Protein AF-A0A226M9B1-F1 (afdb_monomer_lite)

Radius of gyration: 16.42 Å; chains: 1; bounding box: 38×34×48 Å

Foldseek 3Di:
DPDDLVVLVVVVVDDLVVVPADLVQAQALLSVQDDSVLSNVFSSDADPVRQGPCQFQVQRSVDRQDPPDHHLRGDDPDPCSCVSSVSRVQSSCCVVVVRQHPPDDDDDDPPPVPPD

pLDDT: mean 94.46, std 9.02, range [43.66, 98.88]

Organism: Callipepla squamata (NCBI:txid9009)

Sequence (116 aa):
MPFSSTHNKHKLKFSAEEEFPDLSKHNNHMAKVLTPELYKRLRDKETPSGFTLDDVIQTGVDNPGHPFIMTVGCVAGDEESYEVFKDLFDPVIQDRHGGYKPTDKHRTDLNHENLK

Structure (mmCIF, N/CA/C/O backbone):
data_AF-A0A226M9B1-F1
#
_entry.id   AF-A0A226M9B1-F1
#
loop_
_atom_site.group_PDB
_atom_site.id
_atom_site.type_symbol
_atom_site.label_atom_id
_atom_site.label_alt_id
_atom_site.label_comp_id
_atom_site.label_asym_id
_atom_site.label_entity_id
_atom_site.label_seq_id
_atom_site.pdbx_PDB_ins_code
_atom_site.Cartn_x
_atom_site.Cartn_y
_atom_site.Cartn_z
_atom_site.occupancy
_atom_site.B_iso_or_equiv
_atom_site.auth_seq_id
_atom_site.auth_comp_id
_atom_site.auth_asym_id
_atom_site.auth_atom_id
_atom_site.pdbx_PDB_model_num
ATOM 1 N N . MET A 1 1 ? 3.443 21.464 8.336 1.00 43.66 1 MET A N 1
ATOM 2 C CA . MET A 1 1 ? 2.074 21.895 7.967 1.00 43.66 1 MET A CA 1
ATOM 3 C C . MET A 1 1 ? 1.138 21.468 9.098 1.00 43.66 1 MET A C 1
ATOM 5 O O . MET A 1 1 ? 1.202 20.302 9.451 1.00 43.66 1 MET A O 1
ATOM 9 N N . PRO A 1 2 ? 0.355 22.355 9.743 1.00 50.56 2 PRO A N 1
ATOM 10 C CA . PRO A 1 2 ? -0.362 22.047 10.985 1.00 50.56 2 PRO A CA 1
ATOM 11 C C . PRO A 1 2 ? -1.780 21.509 10.725 1.00 50.56 2 PRO A C 1
ATOM 13 O O . PRO A 1 2 ? -2.744 21.986 11.319 1.00 50.56 2 PRO A O 1
ATOM 16 N N . PHE A 1 3 ? -1.933 20.535 9.830 1.00 61.94 3 PHE A N 1
ATOM 17 C CA . PHE A 1 3 ? -3.194 19.805 9.713 1.00 61.94 3 PHE A CA 1
ATOM 18 C C . PHE A 1 3 ? -3.028 18.492 10.473 1.00 61.94 3 PHE A C 1
ATOM 20 O O . PHE A 1 3 ? -2.277 17.619 10.063 1.00 61.94 3 PHE A O 1
ATOM 27 N N . SER A 1 4 ? -3.656 18.398 11.646 1.00 65.94 4 SER A N 1
ATOM 28 C CA . SER A 1 4 ? -3.679 17.162 12.436 1.00 65.94 4 SER A CA 1
ATOM 29 C C . SER A 1 4 ? -4.446 16.088 11.665 1.00 65.94 4 SER A C 1
ATOM 31 O O . SER A 1 4 ? -5.548 16.369 11.186 1.00 65.94 4 SER A O 1
ATOM 33 N N . SER A 1 5 ? -3.931 14.854 11.640 1.00 73.12 5 SER A N 1
ATOM 34 C CA . SER A 1 5 ? -4.60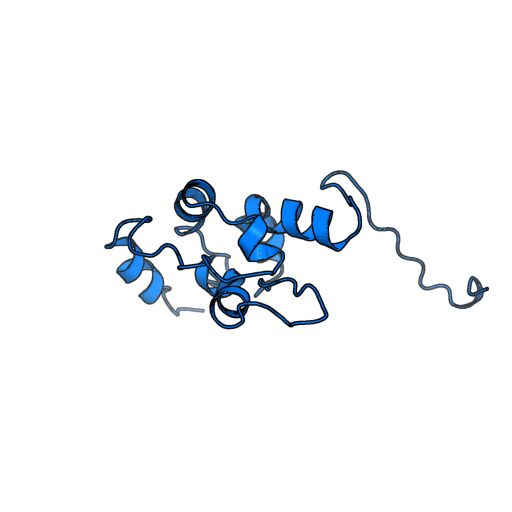0 13.625 11.169 1.00 73.12 5 SER A CA 1
ATOM 35 C C . SER A 1 5 ? -5.774 13.225 12.077 1.00 73.12 5 SER A C 1
ATOM 37 O O . SER A 1 5 ? -5.908 12.095 12.544 1.00 73.12 5 SER A O 1
ATOM 39 N N . THR A 1 6 ? -6.630 14.190 12.414 1.00 70.31 6 THR A N 1
ATOM 40 C CA . THR A 1 6 ? -7.743 14.042 13.353 1.00 70.31 6 THR A CA 1
ATOM 41 C C . THR A 1 6 ? -8.710 12.964 12.882 1.00 70.31 6 THR A C 1
ATOM 43 O O . THR A 1 6 ? -9.232 12.226 13.709 1.00 70.31 6 THR A O 1
ATOM 46 N N . HIS A 1 7 ? -8.887 12.810 11.567 1.00 77.12 7 HIS A N 1
ATOM 47 C CA . HIS A 1 7 ? -9.716 11.757 10.986 1.00 77.12 7 HIS A CA 1
ATOM 48 C C . HIS A 1 7 ? -9.210 10.352 11.370 1.00 77.12 7 HIS A C 1
ATOM 50 O O . HIS A 1 7 ? -10.012 9.547 11.841 1.00 77.12 7 HIS A O 1
ATOM 56 N N . ASN A 1 8 ? -7.898 10.083 11.305 1.00 82.56 8 ASN A N 1
ATOM 57 C CA . ASN A 1 8 ? -7.349 8.786 11.716 1.00 82.56 8 ASN A CA 1
ATOM 58 C C . ASN A 1 8 ? -7.527 8.553 13.229 1.00 82.56 8 ASN A C 1
ATOM 60 O O . ASN A 1 8 ? -7.963 7.492 13.670 1.00 82.56 8 ASN A O 1
ATOM 64 N N . LYS A 1 9 ? -7.347 9.597 14.051 1.00 83.25 9 LYS A N 1
ATOM 65 C CA . LYS A 1 9 ? -7.592 9.521 15.508 1.00 83.25 9 LYS A CA 1
ATOM 66 C C . LYS A 1 9 ? -9.030 9.124 15.864 1.00 83.25 9 LYS A C 1
ATOM 68 O O . LYS A 1 9 ? -9.254 8.552 16.930 1.00 83.25 9 LYS A O 1
ATOM 73 N N . HIS A 1 10 ? -10.010 9.445 15.018 1.00 88.25 10 HIS A N 1
ATOM 74 C CA . HIS A 1 10 ? -11.387 8.988 15.206 1.00 88.25 10 HIS A CA 1
ATOM 75 C C . HIS A 1 10 ? -11.571 7.524 14.797 1.00 88.25 10 HIS A C 1
ATOM 77 O O . HIS A 1 10 ? -12.222 6.796 15.542 1.00 88.25 10 HIS A O 1
ATOM 83 N N . LYS A 1 11 ? -10.959 7.081 13.692 1.00 89.06 11 LYS A N 1
ATOM 84 C CA . LYS A 1 11 ? -10.994 5.677 13.241 1.00 89.06 11 LYS A CA 1
ATOM 85 C C . LYS A 1 11 ? -10.365 4.715 14.248 1.00 89.06 11 LYS A C 1
ATOM 87 O O . LYS A 1 11 ? -10.874 3.622 14.473 1.00 89.06 11 LYS A O 1
ATOM 92 N N . LEU A 1 12 ? -9.311 5.149 14.941 1.00 91.19 12 LEU A N 1
ATOM 93 C CA . LEU A 1 12 ? -8.665 4.368 16.004 1.00 91.19 12 LEU A CA 1
ATOM 94 C C . LEU A 1 12 ? -9.550 4.139 17.245 1.00 91.19 12 LEU A C 1
ATOM 96 O O . LEU A 1 12 ? -9.163 3.385 18.135 1.00 91.19 12 LEU A O 1
ATOM 100 N N . LYS A 1 13 ? -10.735 4.763 17.325 1.00 93.75 13 LYS A N 1
ATOM 101 C CA . LYS A 1 13 ? -11.739 4.448 18.356 1.00 93.75 13 LYS A CA 1
ATOM 102 C C . LYS A 1 13 ? -12.517 3.165 18.053 1.00 93.75 13 LYS A C 1
ATOM 104 O O . LYS A 1 13 ? -13.111 2.614 18.975 1.00 93.75 13 LYS A O 1
ATOM 109 N N . PHE A 1 14 ? -12.514 2.718 16.800 1.00 95.38 14 PHE A N 1
ATOM 110 C CA . PHE A 1 14 ? -13.104 1.459 16.359 1.00 95.38 14 PHE A CA 1
ATOM 111 C C . PHE A 1 14 ? -12.034 0.370 16.300 1.00 95.38 14 PHE A C 1
ATOM 113 O O . PHE A 1 14 ? -10.836 0.640 16.122 1.00 95.38 14 PHE A O 1
ATOM 120 N N . SER A 1 15 ? -12.462 -0.879 16.453 1.00 96.88 15 SER A N 1
ATOM 121 C CA . SER A 1 15 ? -11.582 -2.037 16.328 1.00 96.88 15 SER A CA 1
ATOM 122 C C . SER A 1 15 ? -10.999 -2.147 14.912 1.00 96.88 15 SER A C 1
ATOM 124 O O . SER A 1 15 ? -11.483 -1.530 13.963 1.00 96.88 15 SER A O 1
ATOM 126 N N . ALA A 1 16 ? -9.899 -2.888 14.766 1.00 96.44 16 ALA A N 1
ATOM 127 C CA . ALA A 1 16 ? -9.287 -3.067 13.446 1.00 96.44 16 ALA A CA 1
ATOM 128 C C . ALA A 1 16 ? -10.201 -3.877 12.524 1.00 96.44 16 ALA A C 1
ATOM 130 O O . ALA A 1 16 ? -10.184 -3.679 11.319 1.00 96.44 16 ALA A O 1
ATOM 131 N N . GLU A 1 17 ? -10.996 -4.761 13.115 1.00 96.81 17 GLU A N 1
ATOM 132 C CA . GLU A 1 17 ? -11.950 -5.633 12.457 1.00 96.81 17 GLU A CA 1
ATOM 133 C C . GLU A 1 17 ? -13.173 -4.850 11.944 1.00 96.81 17 GLU A C 1
ATOM 135 O O . GLU A 1 17 ? -13.674 -5.160 10.869 1.00 96.81 17 GLU A O 1
ATOM 140 N N . GLU A 1 18 ? -13.623 -3.816 12.668 1.00 96.81 18 GLU A N 1
ATOM 141 C CA . GLU A 1 18 ? -14.717 -2.924 12.238 1.00 96.81 18 GLU A CA 1
ATOM 142 C C . GLU A 1 18 ? -14.334 -2.016 11.062 1.00 96.81 18 GLU A C 1
ATOM 144 O O . GLU A 1 18 ? -15.194 -1.656 10.263 1.00 96.81 18 GLU A O 1
ATOM 149 N N . GLU A 1 19 ? -13.059 -1.642 10.959 1.00 97.31 19 GLU A N 1
ATOM 150 C CA . GLU A 1 19 ? -12.551 -0.732 9.919 1.00 97.31 19 GLU A CA 1
ATOM 151 C C . GLU A 1 19 ? -11.858 -1.482 8.769 1.00 97.31 19 GLU A C 1
ATOM 153 O O . GLU A 1 19 ? -11.484 -0.877 7.766 1.00 97.31 19 GLU A O 1
ATOM 158 N N . PHE A 1 20 ? -11.692 -2.804 8.886 1.00 98.06 20 PHE A N 1
ATOM 159 C CA . PHE A 1 20 ? -11.119 -3.614 7.818 1.00 98.06 20 PHE A CA 1
ATOM 160 C C . PHE A 1 20 ? -12.045 -3.594 6.588 1.00 98.06 20 PHE A C 1
ATOM 162 O O . PHE A 1 20 ? -13.242 -3.866 6.720 1.00 98.06 20 PHE A O 1
ATOM 169 N N . PRO A 1 21 ? -11.527 -3.311 5.379 1.00 97.81 21 PRO A N 1
ATOM 170 C CA . PRO A 1 21 ? -12.366 -3.232 4.190 1.00 97.81 21 PRO A CA 1
ATOM 171 C C . PRO A 1 21 ? -12.941 -4.602 3.803 1.00 97.81 21 PRO A C 1
ATOM 173 O O . PRO A 1 21 ? -12.252 -5.622 3.848 1.00 97.81 21 PRO A O 1
ATOM 176 N N . ASP A 1 22 ? -14.194 -4.629 3.339 1.00 98.00 22 ASP A N 1
ATOM 177 C CA . ASP A 1 22 ? -14.752 -5.818 2.686 1.00 98.00 22 ASP A CA 1
ATOM 178 C C . ASP A 1 22 ? -14.148 -5.970 1.285 1.00 98.00 22 ASP A C 1
ATOM 180 O O . ASP A 1 22 ? -14.492 -5.242 0.352 1.00 98.00 22 ASP A O 1
ATOM 184 N N . LEU A 1 23 ? -13.241 -6.939 1.154 1.00 97.62 23 LEU A N 1
ATOM 185 C CA . LEU A 1 23 ? -12.534 -7.265 -0.085 1.00 97.62 23 LEU A CA 1
ATOM 186 C C . LEU A 1 23 ? -13.020 -8.579 -0.723 1.00 97.62 23 LEU A C 1
ATOM 188 O O . LEU A 1 23 ? -12.348 -9.151 -1.582 1.00 97.62 23 LEU A O 1
ATOM 192 N N . SER A 1 24 ? -14.188 -9.090 -0.313 1.00 95.88 24 SER A N 1
ATOM 193 C CA . SER A 1 24 ? -14.688 -10.423 -0.698 1.00 95.88 24 SER A CA 1
ATOM 194 C C . SER A 1 24 ? -14.901 -10.627 -2.204 1.00 95.88 24 SER A C 1
ATOM 196 O O . SER A 1 24 ? -14.950 -11.767 -2.672 1.00 95.88 24 SER A O 1
ATOM 198 N N . LYS A 1 25 ? -15.030 -9.543 -2.975 1.00 94.94 25 LYS A N 1
ATOM 199 C CA . LYS A 1 25 ? -15.240 -9.563 -4.434 1.00 94.94 25 LYS A CA 1
ATOM 200 C C . LYS A 1 25 ? -14.112 -8.873 -5.199 1.00 94.94 25 LYS A C 1
ATOM 202 O O . LYS A 1 25 ? -14.295 -8.515 -6.364 1.00 94.94 25 LYS A O 1
ATOM 207 N N . HIS A 1 26 ? -12.964 -8.682 -4.556 1.00 97.50 26 HIS A N 1
ATOM 208 C CA . HIS A 1 26 ? -11.865 -7.900 -5.098 1.00 97.50 26 HIS A CA 1
ATOM 209 C C . HIS A 1 26 ? -10.803 -8.784 -5.750 1.00 97.50 26 HIS A C 1
ATOM 211 O O . HIS A 1 26 ? -10.481 -9.879 -5.297 1.00 97.50 26 HIS A O 1
ATOM 217 N N . ASN A 1 27 ? -10.249 -8.282 -6.843 1.00 96.88 27 ASN A N 1
ATOM 218 C CA . ASN A 1 27 ? -9.218 -8.897 -7.655 1.00 96.88 27 ASN A CA 1
ATOM 219 C C . ASN A 1 27 ? -8.226 -7.819 -8.117 1.00 96.88 27 ASN A C 1
ATOM 221 O O . ASN A 1 27 ? -8.188 -7.422 -9.284 1.00 96.88 27 ASN A O 1
ATOM 225 N N . ASN A 1 28 ? -7.446 -7.327 -7.159 1.00 98.12 28 ASN A N 1
ATOM 226 C CA . ASN A 1 28 ? -6.303 -6.443 -7.360 1.00 98.12 28 ASN A CA 1
ATOM 227 C C . ASN A 1 28 ? -5.145 -6.902 -6.452 1.00 98.12 28 ASN A C 1
ATOM 229 O O . ASN A 1 28 ? -5.354 -7.711 -5.544 1.00 98.12 28 ASN A O 1
ATOM 233 N N . HIS A 1 29 ? -3.916 -6.448 -6.712 1.00 98.50 29 HIS A N 1
ATOM 234 C CA . HIS A 1 29 ? -2.744 -6.918 -5.959 1.00 98.50 29 HIS A CA 1
ATOM 235 C C . HIS A 1 29 ? -2.822 -6.577 -4.462 1.00 98.50 29 HIS A C 1
ATOM 237 O O . HIS A 1 29 ? -2.523 -7.438 -3.638 1.00 98.50 29 HIS A O 1
ATOM 243 N N . MET A 1 30 ? -3.275 -5.371 -4.104 1.00 98.62 30 MET A N 1
ATOM 244 C CA . MET A 1 30 ? -3.466 -4.949 -2.711 1.00 98.62 30 MET A CA 1
ATOM 245 C C . MET A 1 30 ? -4.391 -5.913 -1.958 1.00 98.62 30 MET A C 1
ATOM 247 O O . MET A 1 30 ? -4.016 -6.405 -0.897 1.00 98.62 30 MET A O 1
ATOM 251 N N . ALA A 1 31 ? -5.540 -6.274 -2.538 1.00 98.19 31 ALA A N 1
ATOM 252 C CA . ALA A 1 31 ? -6.515 -7.159 -1.903 1.00 98.1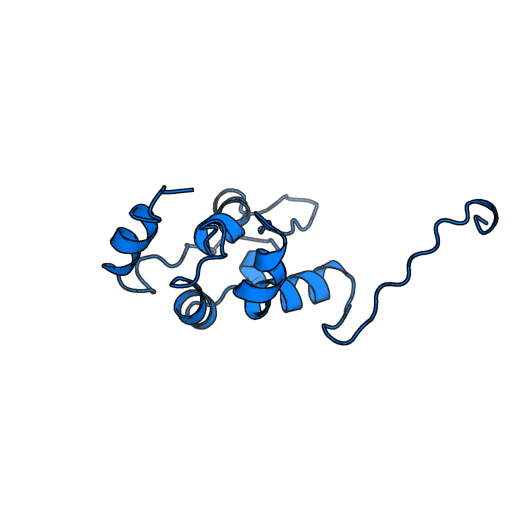9 31 ALA A CA 1
ATOM 253 C C . ALA A 1 31 ? -6.016 -8.599 -1.695 1.00 98.19 31 ALA A C 1
ATOM 255 O O . ALA A 1 31 ? -6.499 -9.292 -0.805 1.00 98.19 31 ALA A O 1
ATOM 256 N N . LYS A 1 32 ? -5.032 -9.055 -2.481 1.00 97.75 32 LYS A N 1
ATOM 257 C CA . LYS A 1 32 ? -4.377 -10.357 -2.267 1.00 97.75 32 LYS A CA 1
ATOM 258 C C . LYS A 1 32 ? -3.384 -10.349 -1.104 1.00 97.75 32 LYS A C 1
ATOM 260 O O . LYS A 1 32 ? -3.080 -11.412 -0.570 1.00 97.75 32 LYS A O 1
ATOM 265 N N . VAL A 1 33 ? -2.837 -9.181 -0.768 1.00 98.50 33 VAL A N 1
ATOM 266 C CA . VAL A 1 33 ? -1.780 -9.018 0.243 1.00 98.50 33 VAL A CA 1
ATOM 267 C C . VAL A 1 33 ? -2.353 -8.556 1.580 1.00 98.50 33 VAL A C 1
ATOM 269 O O . VAL A 1 33 ? -1.874 -8.982 2.629 1.00 98.50 33 VAL A O 1
ATOM 272 N N . LEU A 1 34 ? -3.366 -7.688 1.563 1.00 98.69 34 LEU A N 1
ATOM 273 C CA . LEU A 1 34 ? -3.928 -7.112 2.775 1.00 98.69 34 LEU A CA 1
ATOM 274 C C . LEU A 1 34 ? -4.685 -8.171 3.588 1.00 98.69 34 LEU A C 1
ATOM 276 O O . LEU A 1 34 ? -5.725 -8.672 3.169 1.00 98.69 34 LEU A O 1
ATOM 280 N N . THR A 1 35 ? -4.178 -8.476 4.783 1.00 98.56 35 THR A N 1
ATOM 281 C CA . THR A 1 35 ? -4.858 -9.326 5.772 1.00 98.56 35 THR A CA 1
ATOM 282 C C . THR A 1 35 ? -5.329 -8.499 6.970 1.00 98.56 35 THR A C 1
ATOM 284 O O . THR A 1 35 ? -4.781 -7.415 7.208 1.00 98.56 35 THR A O 1
ATOM 287 N N . PRO A 1 36 ? -6.295 -8.990 7.770 1.00 98.31 36 PRO A N 1
ATOM 288 C CA . PRO A 1 36 ? -6.710 -8.322 9.006 1.00 98.31 36 PRO A CA 1
ATOM 289 C C . PRO A 1 36 ? -5.542 -8.027 9.959 1.00 98.31 36 PRO A C 1
ATOM 291 O O . PRO A 1 36 ? -5.473 -6.953 10.556 1.00 98.31 36 PRO A O 1
ATOM 294 N N . GLU A 1 37 ? -4.575 -8.940 10.062 1.00 98.31 37 GLU A N 1
ATOM 295 C CA . GLU A 1 37 ? -3.380 -8.782 10.898 1.00 98.31 37 GLU A CA 1
ATOM 296 C C . GLU A 1 37 ? -2.449 -7.695 10.356 1.00 98.31 37 GLU A C 1
ATOM 298 O O . GLU A 1 37 ? -1.923 -6.890 11.130 1.00 98.31 37 GLU A O 1
ATOM 303 N N . LEU A 1 38 ? -2.259 -7.650 9.031 1.00 98.44 38 LEU A N 1
ATOM 304 C CA . LEU A 1 38 ? -1.456 -6.617 8.382 1.00 98.44 38 LEU A CA 1
ATOM 305 C C . LEU A 1 38 ? -2.100 -5.238 8.555 1.00 98.44 38 LEU A C 1
ATOM 307 O O . LEU A 1 38 ? -1.416 -4.296 8.954 1.00 98.44 38 LEU A O 1
ATOM 311 N N . TYR A 1 39 ? -3.412 -5.140 8.327 1.00 98.62 39 TYR A N 1
ATOM 312 C CA . TYR A 1 39 ? -4.178 -3.913 8.527 1.00 98.62 39 TYR A CA 1
ATOM 313 C C . TYR A 1 39 ? -4.065 -3.424 9.971 1.00 98.62 39 TYR A C 1
ATOM 315 O O . TYR A 1 39 ? -3.656 -2.292 10.217 1.00 98.62 39 TYR A O 1
ATOM 323 N N . LYS A 1 40 ? -4.307 -4.303 10.950 1.00 98.12 40 LYS A N 1
ATOM 324 C CA . LYS A 1 40 ? -4.190 -3.982 12.379 1.00 98.12 40 LYS A CA 1
ATOM 325 C C . LYS A 1 40 ? -2.814 -3.440 12.768 1.00 98.12 40 LYS A C 1
ATOM 327 O O . LYS A 1 40 ? -2.740 -2.560 13.617 1.00 98.12 40 LYS A O 1
ATOM 332 N N . ARG A 1 41 ? -1.741 -3.958 12.164 1.00 98.06 41 ARG A N 1
ATOM 333 C CA . ARG A 1 41 ? -0.355 -3.539 12.436 1.00 98.06 41 ARG A CA 1
ATOM 334 C C . ARG A 1 41 ? 0.026 -2.201 11.795 1.00 98.06 41 ARG A C 1
ATOM 336 O O . ARG A 1 41 ? 0.969 -1.565 12.262 1.00 98.06 41 ARG A O 1
ATOM 343 N N . LEU A 1 42 ? -0.629 -1.823 10.699 1.00 98.06 42 LEU A N 1
ATOM 344 C CA . LEU A 1 42 ? -0.260 -0.653 9.898 1.00 98.06 42 LEU A CA 1
ATOM 345 C C . LEU A 1 42 ? -1.265 0.509 9.999 1.00 98.06 42 LEU A C 1
ATOM 347 O O . LEU A 1 42 ? -0.894 1.634 9.677 1.00 98.06 42 LEU A O 1
ATOM 351 N N . ARG A 1 43 ? -2.511 0.276 10.439 1.00 96.75 43 ARG A N 1
ATOM 352 C CA . ARG A 1 43 ? -3.602 1.277 10.428 1.00 96.75 43 ARG A CA 1
ATOM 353 C C . ARG A 1 43 ? -3.362 2.505 11.308 1.00 96.75 43 ARG A C 1
ATOM 355 O O . ARG A 1 43 ? -3.945 3.557 11.074 1.00 96.75 43 ARG A O 1
ATOM 362 N N . ASP A 1 44 ? -2.522 2.379 12.330 1.00 96.62 44 ASP A N 1
ATOM 363 C CA . ASP A 1 44 ? -2.153 3.474 13.231 1.00 96.62 44 ASP A CA 1
ATOM 364 C C . ASP A 1 44 ? -0.927 4.266 12.749 1.00 96.62 44 ASP A C 1
ATOM 366 O O . ASP A 1 44 ? -0.554 5.258 13.378 1.00 96.62 44 ASP A O 1
ATOM 370 N N . LYS A 1 45 ? -0.306 3.852 11.638 1.00 96.81 45 LYS A N 1
ATOM 371 C CA . LYS A 1 45 ? 0.852 4.527 11.055 1.00 96.81 45 LYS A CA 1
ATOM 372 C C . LYS A 1 45 ? 0.430 5.651 10.120 1.00 96.81 45 LYS A C 1
ATOM 374 O O . LYS A 1 45 ? -0.563 5.565 9.398 1.00 96.81 45 LYS A O 1
ATOM 379 N N . GLU A 1 46 ? 1.266 6.675 10.096 1.00 96.75 46 GLU A N 1
ATOM 380 C CA . GLU A 1 46 ? 1.215 7.772 9.142 1.00 96.75 46 GLU A CA 1
ATOM 381 C C . GLU A 1 46 ? 2.636 8.134 8.704 1.00 96.75 46 GLU A C 1
ATOM 383 O O . GLU A 1 46 ? 3.603 7.949 9.452 1.00 96.75 46 GLU A O 1
ATOM 388 N N . THR A 1 47 ? 2.768 8.630 7.482 1.00 96.81 47 THR A N 1
ATOM 389 C CA . THR A 1 47 ? 4.020 9.198 6.973 1.00 96.81 47 THR A CA 1
ATOM 390 C C . THR A 1 47 ? 4.259 10.589 7.578 1.00 96.81 47 THR A C 1
ATOM 392 O O . THR A 1 47 ? 3.348 11.166 8.181 1.00 96.81 47 THR A O 1
ATOM 395 N N . PRO A 1 48 ? 5.447 11.204 7.401 1.00 95.62 48 PRO A N 1
ATOM 396 C CA . PRO A 1 48 ? 5.692 12.569 7.877 1.00 95.62 48 PRO A CA 1
ATOM 397 C C . PRO A 1 48 ? 4.732 13.623 7.300 1.00 95.62 48 PRO A C 1
ATOM 399 O O . PRO A 1 48 ? 4.560 14.686 7.903 1.00 95.62 48 PRO A O 1
ATOM 402 N N . SER A 1 49 ? 4.111 13.350 6.145 1.00 93.88 49 SER A N 1
ATOM 403 C CA . SER A 1 49 ? 3.101 14.225 5.539 1.00 93.88 49 SER A CA 1
ATOM 404 C C . SER A 1 49 ? 1.676 13.984 6.066 1.00 93.88 49 SER A C 1
ATOM 406 O O . SER A 1 49 ? 0.791 14.803 5.807 1.00 93.88 49 SER A O 1
ATOM 408 N N . GLY A 1 50 ? 1.465 12.913 6.842 1.00 95.25 50 GLY A N 1
ATOM 409 C CA . GLY A 1 50 ? 0.166 12.493 7.370 1.00 95.25 50 GLY A CA 1
ATOM 410 C C . GLY A 1 50 ? -0.584 11.489 6.487 1.00 95.25 50 GLY A C 1
ATOM 411 O O . GLY A 1 50 ? -1.769 11.273 6.723 1.00 95.25 50 GLY A O 1
ATOM 412 N N . PHE A 1 51 ? 0.066 10.891 5.481 1.00 96.06 51 PHE A N 1
ATOM 413 C CA . PHE A 1 51 ? -0.543 9.873 4.620 1.00 96.06 51 PHE A CA 1
ATOM 414 C C . PHE A 1 51 ? -0.673 8.544 5.376 1.00 96.06 51 PHE A C 1
ATOM 416 O O . PHE A 1 51 ? 0.286 8.086 6.002 1.00 96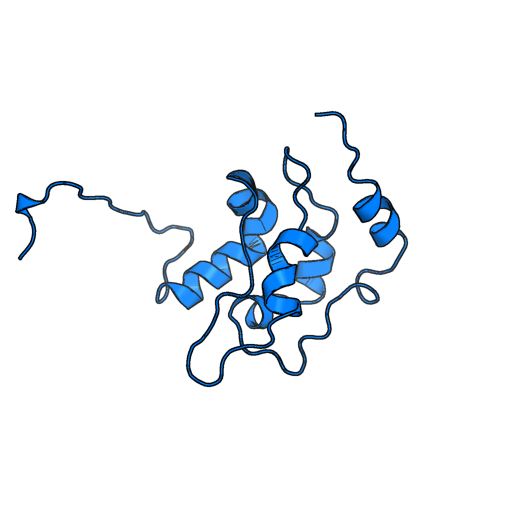.06 51 PHE A O 1
ATOM 423 N N . THR A 1 52 ? -1.852 7.929 5.349 1.00 97.56 52 THR A N 1
ATOM 424 C CA . THR A 1 52 ? -2.189 6.749 6.164 1.00 97.56 52 THR A CA 1
ATOM 425 C C . THR A 1 52 ? -2.329 5.480 5.325 1.00 97.56 52 THR A C 1
ATOM 427 O O . THR A 1 52 ? -2.397 5.529 4.098 1.00 97.56 52 THR A O 1
ATOM 430 N N . LEU A 1 53 ? -2.425 4.319 5.986 1.00 98.25 53 LEU A N 1
ATOM 431 C CA . LEU A 1 53 ? -2.713 3.057 5.298 1.00 98.25 53 LEU A CA 1
ATOM 432 C C . LEU A 1 53 ? -4.039 3.112 4.524 1.00 98.25 53 LEU A C 1
ATOM 434 O O . LEU A 1 53 ? -4.121 2.576 3.423 1.00 98.25 53 LEU A O 1
ATOM 438 N N . ASP A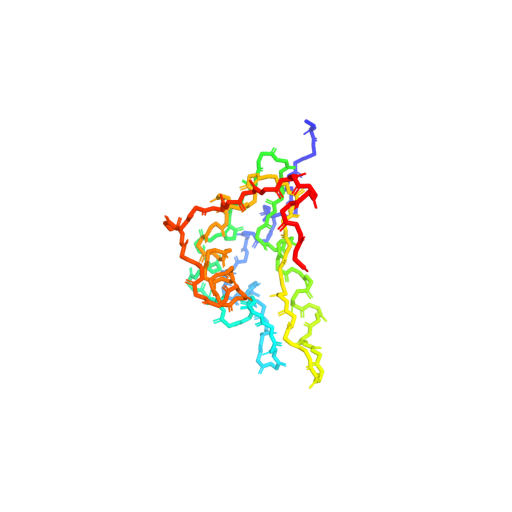 1 54 ? -5.064 3.756 5.083 1.00 98.00 54 ASP A N 1
ATOM 439 C CA . ASP A 1 54 ? -6.362 3.869 4.416 1.00 98.00 54 ASP A CA 1
ATOM 440 C C . ASP A 1 54 ? -6.241 4.684 3.123 1.00 98.00 54 ASP A C 1
ATOM 442 O O . ASP A 1 54 ? -6.783 4.283 2.094 1.00 98.00 54 ASP A O 1
ATOM 446 N N . ASP A 1 55 ? -5.455 5.766 3.137 1.00 97.94 55 ASP A N 1
ATOM 447 C CA . ASP A 1 55 ? -5.181 6.559 1.933 1.00 97.94 55 ASP A CA 1
ATOM 448 C C . ASP A 1 55 ? -4.431 5.735 0.873 1.00 97.94 55 ASP A C 1
ATOM 450 O O . ASP A 1 55 ? -4.727 5.830 -0.321 1.00 97.94 55 ASP A O 1
ATOM 454 N N . VAL A 1 56 ? -3.501 4.873 1.309 1.00 98.62 56 VAL A N 1
ATOM 455 C CA . VAL A 1 56 ? -2.764 3.953 0.430 1.00 98.62 56 VAL A CA 1
ATOM 456 C C . VAL A 1 56 ? -3.712 2.997 -0.294 1.00 98.62 56 VAL A C 1
ATOM 458 O O . VAL A 1 56 ? -3.549 2.783 -1.496 1.00 98.62 56 VAL A O 1
ATOM 461 N N . ILE A 1 57 ? -4.687 2.408 0.405 1.00 98.62 57 ILE A N 1
ATOM 462 C CA . ILE A 1 57 ? -5.512 1.306 -0.123 1.00 98.62 57 ILE A CA 1
ATOM 463 C C . ILE A 1 57 ? -6.849 1.750 -0.726 1.00 98.62 57 ILE A C 1
ATOM 465 O O . ILE A 1 57 ? -7.472 0.951 -1.427 1.00 98.62 57 ILE A O 1
ATOM 469 N N . GLN A 1 58 ? -7.289 2.996 -0.501 1.00 98.38 58 GLN A N 1
ATOM 470 C CA . GLN A 1 58 ? -8.637 3.462 -0.863 1.00 98.38 58 GLN A CA 1
ATOM 471 C C . GLN A 1 58 ? -8.994 3.165 -2.324 1.00 98.38 58 GLN A C 1
ATOM 473 O O . GLN A 1 58 ? -10.077 2.665 -2.617 1.00 98.38 58 GLN A O 1
ATOM 478 N N . THR A 1 59 ? -8.054 3.378 -3.250 1.00 97.12 59 THR A N 1
ATOM 479 C CA . THR A 1 59 ? -8.291 3.096 -4.673 1.00 97.12 59 THR A CA 1
ATOM 480 C C . THR A 1 59 ? -8.586 1.618 -4.944 1.00 97.12 59 THR A C 1
ATOM 482 O O . THR A 1 59 ? -9.428 1.307 -5.781 1.00 97.12 59 THR A O 1
ATOM 485 N N . GLY A 1 60 ? -7.942 0.688 -4.236 1.00 97.94 60 GLY A N 1
ATOM 486 C CA . GLY A 1 60 ? -8.209 -0.740 -4.377 1.00 97.94 60 GLY A CA 1
ATOM 487 C C . GLY A 1 60 ? -9.480 -1.177 -3.671 1.00 97.94 60 GLY A C 1
ATOM 488 O O . GLY A 1 60 ? -10.098 -2.124 -4.138 1.00 97.94 60 GLY A O 1
ATOM 489 N N . VAL A 1 61 ? -9.885 -0.495 -2.597 1.00 98.00 61 VAL A N 1
ATOM 490 C CA . VAL A 1 61 ? -11.175 -0.726 -1.929 1.00 98.00 61 VAL A CA 1
ATOM 491 C C . VAL A 1 61 ? -12.329 -0.304 -2.843 1.00 98.00 61 VAL A C 1
ATOM 493 O O . VAL A 1 61 ? -13.248 -1.091 -3.066 1.00 98.00 61 VAL A O 1
ATOM 496 N N . ASP A 1 62 ? -12.248 0.888 -3.437 1.00 97.50 62 ASP A N 1
ATOM 497 C CA . ASP A 1 62 ? -13.307 1.448 -4.289 1.00 97.50 62 ASP A CA 1
ATOM 498 C C . ASP A 1 62 ? -13.389 0.768 -5.662 1.00 97.50 62 ASP A C 1
ATOM 500 O O . ASP A 1 62 ? -14.456 0.705 -6.276 1.00 97.50 62 ASP A O 1
ATOM 504 N N . ASN A 1 63 ? -12.262 0.245 -6.153 1.00 95.81 63 ASN A N 1
ATOM 505 C CA . ASN A 1 63 ? -12.165 -0.398 -7.459 1.00 95.81 63 ASN A CA 1
ATOM 506 C C . ASN A 1 63 ? -11.867 -1.896 -7.285 1.00 95.81 63 ASN A C 1
ATOM 508 O O . ASN A 1 63 ? -10.694 -2.293 -7.270 1.00 95.81 63 ASN A O 1
ATOM 512 N N . PRO A 1 64 ? -12.903 -2.760 -7.216 1.00 94.12 64 PRO A N 1
ATOM 513 C CA . PRO A 1 64 ? -12.733 -4.183 -6.928 1.00 94.12 64 PRO A CA 1
ATOM 514 C C . PRO A 1 64 ? -11.910 -4.926 -7.978 1.00 94.12 64 PRO A C 1
ATOM 516 O O . PRO A 1 64 ? -11.432 -6.017 -7.721 1.00 94.12 64 PRO A O 1
ATOM 519 N N . GLY A 1 65 ? -11.685 -4.354 -9.152 1.00 90.81 65 GLY A N 1
ATOM 520 C CA . GLY A 1 65 ? -10.798 -4.907 -10.164 1.00 90.81 65 GLY A CA 1
ATOM 521 C C . GLY A 1 65 ? -11.260 -4.506 -11.552 1.00 90.81 65 GLY A C 1
ATOM 522 O O . GLY A 1 65 ? -12.205 -3.734 -11.714 1.00 90.81 65 GLY A O 1
ATOM 523 N N . HIS A 1 66 ? -10.598 -5.050 -12.566 1.00 87.31 66 HIS A N 1
ATOM 524 C CA . HIS A 1 66 ? -10.990 -4.873 -13.957 1.00 87.31 66 HIS A CA 1
ATOM 525 C C . HIS A 1 66 ? -11.091 -6.248 -14.637 1.00 87.31 66 HIS A C 1
ATOM 527 O O . HIS A 1 66 ? -10.215 -7.084 -14.413 1.00 87.31 66 HIS A O 1
ATOM 533 N N . PRO A 1 67 ? -12.100 -6.513 -15.492 1.00 83.00 67 PRO A N 1
ATOM 534 C CA . PRO A 1 67 ? -12.341 -7.852 -16.046 1.00 83.00 67 PRO A CA 1
ATOM 535 C C . PRO A 1 67 ? -11.162 -8.485 -16.803 1.00 83.00 67 PRO A C 1
ATOM 537 O O . PRO A 1 67 ? -11.095 -9.703 -16.924 1.00 83.00 67 PRO A O 1
ATOM 540 N N . PHE A 1 68 ? -10.241 -7.669 -17.319 1.00 89.00 68 PHE A N 1
ATOM 541 C CA . PHE A 1 68 ? -9.159 -8.119 -18.204 1.00 89.00 68 PHE A CA 1
ATOM 542 C C . PHE A 1 68 ? -7.745 -7.833 -17.692 1.00 89.00 68 PHE A C 1
ATOM 544 O O . PHE A 1 68 ? -6.789 -8.381 -18.233 1.00 89.00 68 PHE A O 1
ATOM 551 N N . ILE A 1 69 ? -7.590 -6.962 -16.690 1.00 91.56 69 ILE A N 1
ATOM 552 C CA . ILE A 1 69 ? -6.270 -6.548 -16.198 1.00 91.56 69 ILE A CA 1
ATOM 553 C C . ILE A 1 69 ? -6.238 -6.616 -14.676 1.00 91.56 69 ILE A C 1
ATOM 555 O O . ILE A 1 69 ? -7.190 -6.221 -14.008 1.00 91.56 69 ILE A O 1
ATOM 559 N N . MET A 1 70 ? -5.118 -7.093 -14.137 1.00 93.88 70 MET A N 1
ATOM 560 C CA . MET A 1 70 ? -4.852 -7.031 -12.706 1.00 93.88 70 MET A CA 1
ATOM 561 C C . MET A 1 70 ? -4.394 -5.613 -12.358 1.00 93.88 70 MET A C 1
ATOM 563 O O . MET A 1 70 ? -3.329 -5.172 -12.799 1.00 93.88 70 MET A O 1
ATOM 567 N N . THR A 1 71 ? -5.205 -4.886 -11.596 1.00 96.75 71 THR A N 1
ATOM 568 C CA . THR A 1 71 ? -4.831 -3.566 -11.080 1.00 96.75 71 THR A CA 1
ATOM 569 C C . THR A 1 71 ? -4.003 -3.709 -9.802 1.00 96.75 71 THR A C 1
ATOM 571 O O . THR A 1 71 ? -4.037 -4.738 -9.125 1.00 96.75 71 THR A O 1
ATOM 574 N N . VAL A 1 72 ? -3.220 -2.680 -9.470 1.00 98.25 72 VAL A N 1
ATOM 575 C CA . VAL A 1 72 ? -2.376 -2.690 -8.263 1.00 98.25 72 VAL A CA 1
ATOM 576 C C . VAL A 1 72 ? -3.226 -2.529 -7.001 1.00 98.25 72 VAL A C 1
ATOM 578 O O . VAL A 1 72 ? -3.096 -3.325 -6.082 1.00 98.25 72 VAL A O 1
ATOM 581 N N . GLY A 1 73 ? -4.145 -1.560 -6.975 1.00 97.81 73 GLY A N 1
ATOM 582 C CA . GLY A 1 73 ? -5.072 -1.367 -5.852 1.00 97.81 73 GLY A CA 1
ATOM 583 C C . GLY A 1 73 ? -4.493 -0.611 -4.650 1.00 97.81 73 GLY A C 1
ATOM 584 O O . GLY A 1 73 ? -5.159 -0.506 -3.629 1.00 97.81 73 GLY A O 1
ATOM 585 N N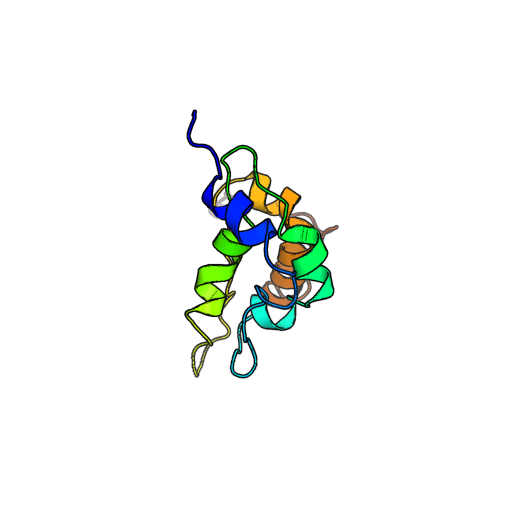 . CYS A 1 74 ? -3.284 -0.060 -4.757 1.00 98.44 74 CYS A N 1
ATOM 586 C CA . CYS A 1 74 ? -2.729 0.848 -3.759 1.00 98.44 74 CYS A CA 1
ATOM 587 C C . CYS A 1 74 ? -1.825 1.909 -4.397 1.00 98.44 74 CYS A C 1
ATOM 589 O O . CYS A 1 74 ? -1.295 1.696 -5.493 1.00 98.44 74 CYS A O 1
ATOM 591 N N . VAL A 1 75 ? -1.655 3.045 -3.719 1.00 98.50 75 VAL A N 1
ATOM 592 C CA . VAL A 1 75 ? -0.830 4.181 -4.162 1.00 98.50 75 VAL A CA 1
ATOM 593 C C . VAL A 1 75 ? 0.026 4.721 -3.020 1.00 98.50 75 VAL A C 1
ATOM 595 O O . VAL A 1 75 ? -0.351 4.629 -1.858 1.00 98.50 75 VAL A O 1
ATOM 598 N N . ALA A 1 76 ? 1.174 5.300 -3.357 1.00 98.38 76 ALA A N 1
ATOM 599 C CA . ALA A 1 76 ? 1.981 6.077 -2.422 1.00 98.38 76 ALA A CA 1
ATOM 600 C C . ALA A 1 76 ? 1.572 7.556 -2.490 1.00 98.38 76 ALA A C 1
ATOM 602 O O . ALA A 1 76 ? 1.376 8.086 -3.587 1.00 98.38 76 ALA A O 1
ATOM 603 N N . GLY A 1 77 ? 1.446 8.208 -1.334 1.00 97.00 77 GLY A N 1
ATOM 604 C CA . GLY A 1 77 ? 1.170 9.647 -1.243 1.00 97.00 77 GLY A CA 1
ATOM 605 C C . GLY A 1 77 ? 2.436 10.502 -1.185 1.00 97.00 77 GLY A C 1
ATOM 606 O O . GLY A 1 77 ? 2.411 11.674 -1.552 1.00 97.00 77 GLY A O 1
ATOM 607 N N . ASP A 1 78 ? 3.543 9.902 -0.754 1.00 98.06 78 ASP A N 1
ATOM 608 C CA . ASP A 1 78 ? 4.873 10.495 -0.626 1.00 98.06 78 ASP A CA 1
ATOM 609 C C . ASP A 1 78 ? 5.966 9.411 -0.720 1.00 98.06 78 ASP A C 1
ATOM 611 O O . ASP A 1 78 ? 5.674 8.230 -0.924 1.00 98.06 78 ASP A O 1
ATOM 615 N N . GLU A 1 79 ? 7.235 9.814 -0.622 1.00 98.50 79 GLU A N 1
ATOM 616 C CA . GLU A 1 79 ? 8.380 8.899 -0.710 1.00 98.50 79 GLU A CA 1
ATOM 617 C C . GLU A 1 79 ? 8.396 7.908 0.463 1.00 98.50 79 GLU A C 1
ATOM 619 O O . GLU A 1 79 ? 8.587 6.703 0.272 1.00 98.50 79 GLU A O 1
ATOM 624 N N . GLU A 1 80 ? 8.121 8.395 1.672 1.00 98.56 80 GLU A N 1
ATOM 625 C CA . GLU A 1 80 ? 8.144 7.607 2.900 1.00 98.56 80 GLU A CA 1
ATOM 626 C C . GLU A 1 80 ? 7.050 6.537 2.951 1.00 98.56 80 GLU A C 1
ATOM 628 O O . GLU A 1 80 ? 7.207 5.552 3.673 1.00 98.56 80 GLU A O 1
ATOM 633 N N . SER A 1 81 ? 5.978 6.673 2.165 1.00 98.62 81 SER A N 1
ATOM 634 C CA . SER A 1 81 ? 4.913 5.672 2.037 1.00 98.62 81 SER A CA 1
ATOM 635 C C . SER A 1 81 ? 5.464 4.270 1.748 1.00 98.62 81 SER A C 1
ATOM 637 O O . SER A 1 81 ? 4.997 3.295 2.342 1.00 98.62 81 SER A O 1
ATOM 639 N N . TYR A 1 82 ? 6.480 4.155 0.884 1.00 98.69 82 TYR A N 1
ATOM 640 C CA . TYR A 1 82 ? 7.075 2.860 0.536 1.00 98.69 82 TYR A CA 1
ATOM 641 C C . TYR A 1 82 ? 7.829 2.209 1.699 1.00 98.69 82 TYR A C 1
ATOM 643 O O . TYR A 1 82 ? 7.890 0.986 1.753 1.00 98.69 82 TYR A O 1
ATOM 651 N N . GLU A 1 83 ? 8.363 2.990 2.643 1.00 98.56 83 GLU A N 1
ATOM 652 C CA . GLU A 1 83 ? 9.061 2.454 3.817 1.00 98.56 83 GLU A CA 1
ATOM 653 C C . GLU A 1 83 ? 8.100 2.234 4.995 1.00 98.56 83 GLU A C 1
ATOM 655 O O . GLU A 1 83 ? 8.110 1.169 5.613 1.00 98.56 83 GLU A O 1
ATOM 660 N N . VAL A 1 84 ? 7.221 3.200 5.285 1.00 98.56 84 VAL A N 1
ATOM 661 C CA . VAL A 1 84 ? 6.251 3.124 6.396 1.00 98.56 84 VAL A CA 1
ATOM 662 C C . VAL A 1 84 ? 5.272 1.964 6.204 1.00 98.56 84 VAL A C 1
ATOM 664 O O . VAL A 1 84 ? 4.940 1.272 7.170 1.00 98.56 84 VAL A O 1
ATOM 667 N N . PHE A 1 85 ? 4.845 1.722 4.961 1.00 98.69 85 PHE A N 1
ATOM 668 C CA . PHE A 1 85 ? 3.902 0.662 4.600 1.00 98.69 85 PHE A CA 1
ATOM 669 C C . PHE A 1 85 ? 4.563 -0.462 3.788 1.00 98.69 85 PHE A C 1
ATOM 671 O O . PHE A 1 85 ? 3.886 -1.159 3.028 1.00 98.69 85 PHE A O 1
ATOM 678 N N . LYS A 1 86 ? 5.877 -0.674 3.953 1.00 98.62 86 LYS A N 1
ATOM 679 C CA . LYS A 1 86 ? 6.637 -1.693 3.207 1.00 98.62 86 LYS A CA 1
ATOM 680 C C . LYS A 1 86 ? 6.064 -3.101 3.324 1.00 98.62 86 LYS A C 1
ATOM 682 O O . LYS A 1 86 ? 6.038 -3.828 2.342 1.00 98.62 86 LYS A O 1
ATOM 687 N N . ASP A 1 87 ? 5.514 -3.464 4.485 1.00 98.62 87 ASP A N 1
ATOM 688 C CA . ASP A 1 87 ? 4.908 -4.784 4.700 1.00 98.62 87 ASP A CA 1
ATOM 689 C C . ASP A 1 87 ? 3.710 -5.046 3.760 1.00 98.62 87 ASP A C 1
ATOM 691 O O . ASP A 1 87 ? 3.357 -6.202 3.532 1.00 98.62 87 ASP A O 1
ATOM 695 N N . LEU A 1 88 ? 3.088 -3.989 3.216 1.00 98.81 88 LEU A N 1
ATOM 696 C CA . LEU A 1 88 ? 2.093 -4.065 2.143 1.00 98.81 88 LEU A CA 1
ATOM 697 C C . LEU A 1 88 ? 2.741 -3.904 0.759 1.00 98.81 88 LEU A C 1
ATOM 699 O O . LEU A 1 88 ? 2.461 -4.695 -0.143 1.00 98.81 88 LEU A O 1
ATOM 703 N N . PHE A 1 89 ? 3.585 -2.884 0.571 1.00 98.88 89 PHE A N 1
ATOM 704 C CA . PHE A 1 89 ? 4.148 -2.563 -0.744 1.00 98.88 89 PHE A CA 1
ATOM 705 C C . PHE A 1 89 ? 5.111 -3.627 -1.270 1.00 98.88 89 PHE A C 1
ATOM 707 O O . PHE A 1 89 ? 5.033 -3.955 -2.450 1.00 98.88 89 PHE A O 1
ATOM 714 N N . ASP A 1 90 ? 5.974 -4.199 -0.433 1.00 98.69 90 ASP A N 1
ATOM 715 C CA . ASP A 1 90 ? 6.985 -5.171 -0.855 1.00 98.69 90 ASP A CA 1
ATOM 716 C C . ASP A 1 90 ? 6.346 -6.419 -1.499 1.00 98.69 90 ASP A C 1
ATOM 718 O O . ASP A 1 90 ? 6.700 -6.739 -2.640 1.00 98.69 90 ASP A O 1
ATOM 722 N N . PRO A 1 91 ? 5.355 -7.099 -0.876 1.00 98.69 91 PRO A N 1
ATOM 723 C CA . PRO A 1 91 ? 4.668 -8.212 -1.531 1.00 98.69 91 PRO A CA 1
ATOM 724 C C . PRO A 1 91 ? 3.891 -7.798 -2.790 1.00 98.69 91 PRO A C 1
ATOM 726 O O . PRO A 1 91 ? 3.880 -8.547 -3.770 1.00 98.69 91 PRO A O 1
ATOM 729 N N . VAL A 1 92 ? 3.270 -6.609 -2.801 1.00 98.69 92 VAL A N 1
ATOM 730 C CA . VAL A 1 92 ? 2.555 -6.085 -3.981 1.00 98.69 92 VAL A CA 1
ATOM 731 C C . VAL A 1 92 ? 3.517 -5.847 -5.148 1.00 98.69 92 VAL A C 1
ATOM 733 O O . VAL A 1 92 ? 3.228 -6.243 -6.279 1.00 98.69 92 VAL A O 1
ATOM 736 N N . ILE A 1 93 ? 4.672 -5.229 -4.890 1.00 98.75 93 ILE A N 1
ATOM 737 C CA . ILE A 1 93 ? 5.722 -4.970 -5.881 1.00 98.75 93 ILE A CA 1
ATOM 738 C C . ILE A 1 93 ? 6.268 -6.291 -6.407 1.00 98.75 93 ILE A C 1
ATOM 740 O O . ILE A 1 93 ? 6.378 -6.444 -7.625 1.00 98.75 93 ILE A O 1
ATOM 744 N N . GLN A 1 94 ? 6.549 -7.243 -5.515 1.00 98.50 94 GLN A N 1
ATOM 745 C CA . GLN A 1 94 ? 7.051 -8.559 -5.882 1.00 98.50 94 GLN A CA 1
ATOM 746 C C . GLN A 1 94 ? 6.074 -9.298 -6.804 1.00 98.50 94 GLN A C 1
ATOM 748 O O . GLN A 1 94 ? 6.502 -9.813 -7.837 1.00 98.50 94 GLN A O 1
ATOM 753 N N . ASP A 1 95 ? 4.774 -9.316 -6.495 1.00 97.50 95 ASP A N 1
ATOM 754 C CA . ASP A 1 95 ? 3.759 -9.954 -7.349 1.00 97.50 95 ASP A CA 1
ATOM 755 C C . ASP A 1 95 ? 3.610 -9.212 -8.691 1.00 97.50 95 ASP A C 1
ATOM 757 O O . ASP A 1 95 ? 3.648 -9.813 -9.767 1.00 97.50 95 ASP A O 1
ATOM 761 N N . ARG A 1 96 ? 3.532 -7.875 -8.661 1.00 97.75 96 ARG A N 1
ATOM 762 C CA . ARG A 1 96 ? 3.326 -7.064 -9.869 1.00 97.75 96 ARG A CA 1
ATOM 763 C C . ARG A 1 96 ? 4.522 -7.072 -10.824 1.00 97.75 96 ARG A C 1
ATOM 765 O O . ARG A 1 96 ? 4.312 -6.975 -12.037 1.00 97.75 96 ARG A O 1
ATOM 772 N N . HIS A 1 97 ? 5.746 -7.166 -10.307 1.00 98.19 97 HIS A N 1
ATOM 773 C CA . HIS A 1 97 ? 6.997 -7.106 -11.075 1.00 98.19 97 HIS A CA 1
ATOM 774 C C . HIS A 1 97 ? 7.664 -8.478 -11.244 1.00 98.19 97 HIS A C 1
ATOM 776 O O . HIS A 1 97 ? 8.880 -8.563 -11.400 1.00 98.19 97 HIS A O 1
ATOM 782 N N . GLY A 1 98 ? 6.882 -9.563 -11.242 1.00 97.12 98 GLY A N 1
ATOM 783 C CA . GLY A 1 98 ? 7.369 -10.884 -11.655 1.00 97.12 98 GLY A CA 1
ATOM 784 C C . GLY A 1 98 ? 8.408 -11.494 -10.713 1.00 97.12 98 GLY A C 1
ATOM 785 O O . GLY A 1 98 ? 9.336 -12.159 -11.166 1.00 97.12 98 GLY A O 1
ATOM 786 N N . GLY A 1 99 ? 8.259 -11.272 -9.407 1.00 97.62 99 GLY A N 1
ATOM 787 C CA . GLY A 1 99 ? 9.132 -11.823 -8.374 1.00 97.62 99 GLY A CA 1
ATOM 788 C C . GLY A 1 99 ? 10.254 -10.893 -7.915 1.00 97.62 99 GLY A C 1
ATOM 789 O O . GLY A 1 99 ? 11.174 -11.379 -7.262 1.00 97.62 99 GLY A O 1
ATOM 790 N N . TYR A 1 100 ? 10.184 -9.595 -8.230 1.00 97.94 100 TYR A N 1
ATOM 791 C CA . TYR A 1 100 ? 11.164 -8.595 -7.795 1.00 97.94 100 TYR A CA 1
ATOM 792 C C . TYR A 1 100 ? 11.194 -8.478 -6.264 1.00 97.94 100 TYR A C 1
ATOM 794 O O . TYR A 1 100 ? 10.235 -8.020 -5.645 1.00 97.94 100 TYR A O 1
ATOM 802 N N . LYS A 1 101 ? 12.279 -8.938 -5.642 1.00 98.12 101 LYS A N 1
ATOM 803 C CA . LYS A 1 101 ? 12.390 -9.075 -4.186 1.00 98.12 101 LYS A CA 1
ATOM 804 C C . LYS A 1 101 ? 12.790 -7.750 -3.533 1.00 98.12 101 LYS A C 1
ATOM 806 O O . LYS A 1 101 ? 13.496 -6.961 -4.158 1.00 98.12 101 LYS A O 1
ATOM 811 N N . PRO A 1 102 ? 12.513 -7.567 -2.229 1.00 97.44 102 PRO A N 1
ATOM 812 C CA . PRO A 1 102 ? 12.997 -6.403 -1.475 1.00 97.44 102 PRO A CA 1
ATOM 813 C C . PRO A 1 102 ? 14.526 -6.239 -1.479 1.00 97.44 102 PRO A C 1
ATOM 815 O O . PRO A 1 102 ? 15.053 -5.154 -1.258 1.00 97.44 102 PRO A O 1
ATOM 818 N N . THR A 1 103 ? 15.263 -7.326 -1.724 1.00 97.81 103 THR A N 1
ATOM 819 C CA . THR A 1 103 ? 16.730 -7.333 -1.800 1.00 97.81 103 THR A CA 1
ATOM 820 C C . THR A 1 103 ? 17.281 -7.020 -3.190 1.00 97.81 103 THR A C 1
ATOM 822 O O . THR A 1 103 ? 18.495 -6.850 -3.339 1.00 97.81 103 THR A O 1
ATOM 825 N N . ASP A 1 104 ? 16.428 -6.998 -4.215 1.00 97.75 104 ASP A N 1
ATOM 826 C CA . ASP A 1 104 ? 16.846 -6.744 -5.588 1.00 97.75 104 ASP A CA 1
ATOM 827 C C . ASP A 1 104 ? 17.119 -5.248 -5.795 1.00 97.75 104 ASP A C 1
ATOM 829 O O . ASP A 1 104 ? 16.534 -4.378 -5.148 1.00 97.75 104 ASP A O 1
ATOM 833 N N . LYS A 1 105 ? 18.044 -4.929 -6.708 1.00 97.56 105 LYS A N 1
ATOM 834 C CA . LYS A 1 105 ? 18.450 -3.546 -6.992 1.00 97.56 105 LYS A CA 1
ATOM 835 C C . LYS A 1 105 ? 18.035 -3.129 -8.392 1.00 97.56 105 LYS A C 1
ATOM 837 O O . LYS A 1 105 ? 18.415 -3.777 -9.370 1.00 97.56 105 LYS A O 1
ATOM 842 N N . HIS A 1 106 ? 17.329 -2.005 -8.475 1.00 97.25 106 HIS A N 1
ATOM 843 C CA . HIS A 1 106 ? 16.916 -1.433 -9.744 1.00 97.25 106 HIS A CA 1
ATOM 844 C C . HIS A 1 106 ? 18.159 -0.933 -10.483 1.00 97.25 106 HIS A C 1
ATOM 846 O O . HIS A 1 106 ? 19.033 -0.295 -9.893 1.00 97.25 106 HIS A O 1
ATOM 852 N N . ARG A 1 107 ? 18.251 -1.249 -11.776 1.00 96.00 107 ARG A N 1
ATOM 853 C CA . ARG A 1 107 ? 19.307 -0.746 -12.655 1.00 96.00 107 ARG A CA 1
ATOM 854 C C . ARG A 1 107 ? 18.685 0.218 -13.645 1.00 96.00 107 ARG A C 1
ATOM 856 O O . ARG A 1 107 ? 17.763 -0.157 -14.363 1.00 96.00 107 ARG A O 1
ATOM 863 N N . THR A 1 108 ? 19.228 1.423 -13.695 1.00 97.25 108 THR A N 1
ATOM 864 C CA . THR A 1 108 ? 18.811 2.458 -14.635 1.00 97.25 108 THR A CA 1
ATOM 865 C C . THR A 1 108 ? 19.907 2.649 -15.673 1.00 97.25 108 THR A C 1
ATOM 867 O O . THR A 1 108 ? 21.071 2.828 -15.317 1.00 97.25 108 THR A O 1
ATOM 870 N N . ASP A 1 109 ? 19.529 2.624 -16.945 1.00 96.44 109 ASP A N 1
ATOM 871 C CA . ASP A 1 109 ? 20.383 2.997 -18.067 1.00 96.44 109 ASP A CA 1
ATOM 872 C C . ASP A 1 109 ? 19.626 4.024 -18.912 1.00 96.44 109 ASP A C 1
ATOM 874 O O . ASP A 1 109 ? 18.613 3.706 -19.533 1.00 96.44 109 ASP A O 1
ATOM 878 N N . LEU A 1 110 ? 20.079 5.277 -18.858 1.00 97.19 110 LEU A N 1
ATOM 879 C CA . LEU A 1 110 ? 19.506 6.385 -19.628 1.00 97.19 110 LEU A CA 1
ATOM 880 C C . LEU A 1 110 ? 20.300 6.663 -20.913 1.00 97.19 110 LEU A C 1
ATOM 882 O O . LEU A 1 110 ? 20.051 7.673 -21.571 1.00 97.19 110 LEU A O 1
ATOM 886 N N . ASN A 1 111 ? 21.260 5.805 -21.282 1.00 97.19 111 ASN A N 1
ATOM 887 C CA . ASN A 1 111 ? 21.957 5.925 -22.554 1.00 97.19 111 ASN A CA 1
ATOM 888 C C . ASN A 1 111 ? 21.085 5.370 -23.691 1.00 97.19 111 ASN A C 1
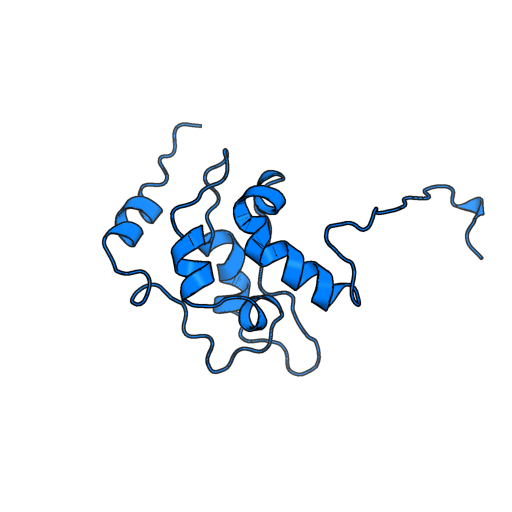ATOM 890 O O . ASN A 1 111 ? 20.980 4.159 -23.883 1.00 97.19 111 ASN A O 1
ATOM 894 N N . HIS A 1 112 ? 20.486 6.262 -24.482 1.00 96.50 112 HIS A N 1
ATOM 895 C CA . HIS A 1 112 ? 19.614 5.870 -25.591 1.00 96.50 112 HIS A CA 1
ATOM 896 C C . HIS A 1 112 ? 20.342 5.092 -26.703 1.00 96.50 112 HIS A C 1
ATOM 898 O O . HIS A 1 112 ? 19.689 4.416 -27.494 1.00 96.50 112 HIS A O 1
ATOM 904 N N . GLU A 1 113 ? 21.674 5.165 -26.780 1.00 97.44 113 GLU A N 1
ATOM 905 C CA . GLU A 1 113 ? 22.473 4.414 -27.758 1.00 97.44 113 GLU A CA 1
ATOM 906 C C . GLU A 1 113 ? 22.467 2.900 -27.493 1.00 97.44 113 GLU A C 1
ATOM 908 O O . GLU A 1 113 ? 22.737 2.117 -28.399 1.00 97.44 113 GLU A O 1
ATOM 913 N N . ASN A 1 114 ? 22.114 2.470 -26.275 1.00 96.69 114 ASN A N 1
ATOM 914 C CA . ASN A 1 114 ? 22.008 1.054 -25.913 1.00 96.69 114 ASN A CA 1
ATOM 915 C C . ASN A 1 114 ? 20.682 0.403 -26.367 1.00 96.69 114 ASN A C 1
ATOM 917 O O . ASN A 1 114 ? 20.481 -0.795 -26.137 1.00 96.69 114 ASN A O 1
ATOM 921 N N . LEU A 1 115 ? 19.774 1.161 -26.998 1.00 93.75 115 LEU A N 1
ATOM 922 C CA . LEU A 1 115 ? 18.524 0.641 -27.556 1.00 93.75 115 LEU A CA 1
ATOM 923 C C . LEU A 1 115 ? 18.816 -0.273 -28.761 1.00 93.75 115 LEU A C 1
ATOM 925 O O . LEU A 1 115 ? 19.520 0.123 -29.688 1.00 93.75 115 LEU A O 1
ATOM 929 N N . LYS A 1 116 ? 18.274 -1.495 -28.733 1.00 85.12 116 LYS A N 1
ATOM 930 C CA . LYS A 1 116 ? 18.388 -2.491 -29.810 1.00 85.12 116 LYS A CA 1
ATOM 931 C C . LYS A 1 116 ? 17.178 -2.478 -30.730 1.00 85.12 116 LYS A C 1
ATOM 933 O O . LYS A 1 116 ? 16.059 -2.297 -30.201 1.00 85.12 116 LYS A O 1
#

Secondary structure (DSSP, 8-state):
-----HHHHHHTTS-HHHHS---TT--BHHHHH--HHHHHHHTT-B-TT--BHHHHHHHHHH----SSS-B-----SSSTHHHHTHHHHHHHHHHHTTS--TT--------GGG--

InterPro domains:
  IPR000749 ATP:guanido phosphotransferase [PTHR11547] (10-116)
  IPR022413 ATP:guanido phosphotransferase, N-terminal [PF02807] (24-94)
  IPR022413 ATP:guanido phosphotransferase, N-terminal [PS51509] (11-98)
  IPR036802 ATP:guanido phosphotransferase, N-terminal domain superfamily [G3DSA:1.10.135.10] (1-102)
  IPR036802 ATP:guanido phosphotransferase, N-terminal domain superfamily [SSF48034] (8-106)